Protein AF-X1JTD3-F1 (afdb_monomer_lite)

pLDDT: mean 80.97, std 22.3, range [36.44, 98.06]

Sequence (73 aa):
MPATITHLTDGEEFNEISPIFRMTKTLYIIDGHSHIYAAFYALRDLTSPSGEPTNATFGFLGMLLKLLRTKQP

Structure (mmCIF, N/CA/C/O backbone):
data_AF-X1JTD3-F1
#
_entry.id   AF-X1JTD3-F1
#
loop_
_atom_site.group_PDB
_atom_site.id
_atom_site.type_symbol
_atom_site.label_atom_id
_atom_site.label_alt_id
_atom_site.label_comp_id
_atom_site.label_asym_id
_atom_site.label_entity_id
_atom_site.label_seq_id
_atom_site.pdbx_PDB_ins_code
_atom_site.Cartn_x
_atom_site.Cartn_y
_atom_site.Cartn_z
_atom_site.occupancy
_atom_site.B_iso_or_equiv
_atom_site.auth_seq_id
_atom_site.auth_comp_id
_atom_site.auth_asym_id
_atom_site.auth_atom_id
_atom_site.pdbx_PDB_model_num
ATOM 1 N N . MET A 1 1 ? -22.600 26.446 25.645 1.00 36.44 1 MET A N 1
ATOM 2 C CA . MET A 1 1 ? -22.718 26.953 27.029 1.00 36.44 1 MET A CA 1
ATOM 3 C C . MET A 1 1 ? -22.158 25.888 27.957 1.00 36.44 1 MET A C 1
ATOM 5 O O . MET A 1 1 ? -22.569 24.747 27.778 1.00 36.44 1 MET A O 1
ATOM 9 N N . PRO A 1 2 ? -21.209 26.176 28.865 1.00 44.25 2 PRO A N 1
ATOM 10 C CA . PRO A 1 2 ? -20.827 25.199 29.877 1.00 44.25 2 PRO A CA 1
ATOM 11 C C . PRO A 1 2 ? -21.879 25.198 30.997 1.00 44.25 2 PRO A C 1
ATOM 13 O O . PRO A 1 2 ? -22.384 26.255 31.371 1.00 44.25 2 PRO A O 1
ATOM 16 N N . ALA A 1 3 ? -22.243 24.016 31.492 1.00 40.62 3 ALA A N 1
ATOM 17 C CA . ALA A 1 3 ? -23.159 23.875 32.617 1.00 40.62 3 ALA A CA 1
ATOM 18 C C . ALA A 1 3 ? -22.447 24.274 33.921 1.00 40.62 3 ALA A C 1
ATOM 20 O O . ALA A 1 3 ? -21.376 23.757 34.237 1.00 40.62 3 ALA A O 1
ATOM 21 N N . THR A 1 4 ? -23.034 25.213 34.659 1.00 38.03 4 THR A N 1
ATOM 22 C CA . THR A 1 4 ? -22.608 25.621 36.003 1.00 38.03 4 THR A CA 1
ATOM 23 C C . THR A 1 4 ? -23.024 24.554 37.015 1.00 38.03 4 THR A C 1
ATOM 25 O O . THR A 1 4 ? -24.202 24.216 37.088 1.00 38.03 4 THR A O 1
ATOM 28 N N . ILE A 1 5 ? -22.078 24.035 37.803 1.00 51.25 5 ILE A N 1
ATOM 29 C CA . ILE A 1 5 ? -22.360 23.125 38.921 1.00 51.25 5 ILE A CA 1
ATOM 30 C C . ILE A 1 5 ? -22.348 23.952 40.209 1.00 51.25 5 ILE A C 1
ATOM 32 O O . ILE A 1 5 ? -21.298 24.429 40.637 1.00 51.25 5 ILE A O 1
ATOM 36 N N . THR A 1 6 ? -23.523 24.148 40.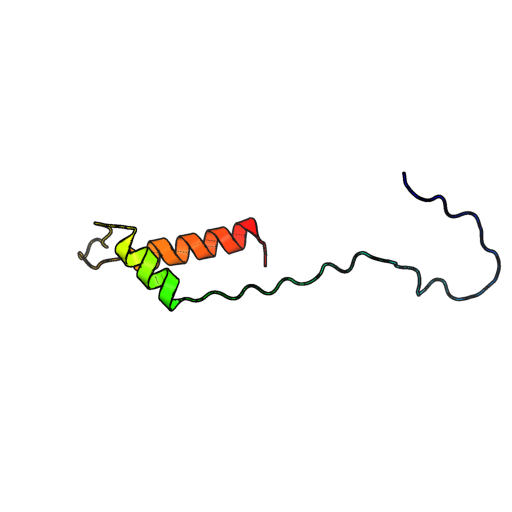805 1.00 38.22 6 THR A N 1
ATOM 37 C CA . THR A 1 6 ? -23.676 24.785 42.117 1.00 38.22 6 THR A CA 1
ATOM 38 C C . THR A 1 6 ? -23.624 23.712 43.202 1.00 38.22 6 THR A C 1
ATOM 40 O O . THR A 1 6 ? -24.376 22.747 43.142 1.00 38.22 6 THR A O 1
ATOM 43 N N . HIS A 1 7 ? -22.712 23.907 44.156 1.00 41.53 7 HIS A N 1
ATOM 44 C CA . HIS A 1 7 ? -22.674 23.392 45.532 1.00 41.53 7 HIS A CA 1
ATOM 45 C C . HIS A 1 7 ? -23.682 22.279 45.909 1.00 41.53 7 HIS A C 1
ATOM 47 O O . HIS A 1 7 ? -24.869 22.546 46.083 1.00 41.53 7 HIS A O 1
ATOM 53 N N . LEU A 1 8 ? -23.175 21.066 46.163 1.00 44.62 8 LEU A N 1
ATOM 54 C CA . LEU A 1 8 ? -23.852 20.032 46.952 1.00 44.62 8 LEU A CA 1
ATOM 55 C C . LEU A 1 8 ? -22.972 19.719 48.165 1.00 44.62 8 LEU A C 1
ATOM 57 O O . LEU A 1 8 ? -21.813 19.329 48.025 1.00 44.62 8 LEU A O 1
ATOM 61 N N . THR A 1 9 ? -23.505 20.015 49.345 1.00 50.69 9 THR A N 1
ATOM 62 C CA . THR A 1 9 ? -22.953 19.639 50.644 1.00 50.69 9 THR A CA 1
ATOM 63 C C . THR A 1 9 ? -23.209 18.160 50.917 1.00 50.69 9 THR A C 1
ATOM 65 O O . THR A 1 9 ? -24.179 17.592 50.424 1.00 50.69 9 THR A O 1
ATOM 68 N N . ASP A 1 10 ? -22.338 17.613 51.761 1.00 44.31 10 ASP A N 1
ATOM 69 C CA . ASP A 1 10 ? -22.416 16.327 52.456 1.00 44.31 10 ASP A CA 1
ATOM 70 C C . ASP A 1 10 ? -21.952 15.085 51.675 1.00 44.31 10 ASP A C 1
ATOM 72 O O . ASP A 1 10 ? -22.705 14.356 51.043 1.00 44.31 10 ASP A O 1
ATOM 76 N N . GLY A 1 11 ? -20.649 14.819 51.814 1.00 50.59 11 GLY A N 1
ATOM 77 C CA . GLY A 1 11 ? -20.197 13.596 52.489 1.00 50.59 11 GLY A CA 1
ATOM 78 C C . GLY A 1 11 ? -20.176 12.271 51.729 1.00 50.59 11 GLY A C 1
ATOM 79 O O . GLY A 1 11 ? -19.685 11.309 52.306 1.00 50.59 11 GLY A O 1
ATOM 80 N N . GLU A 1 12 ? -20.617 12.204 50.476 1.00 44.28 12 GLU A N 1
ATOM 81 C CA . GLU A 1 12 ? -20.564 10.973 49.670 1.00 44.28 12 GLU A CA 1
ATOM 82 C C . GLU A 1 12 ? -19.570 11.114 48.499 1.00 44.28 12 GLU A C 1
ATOM 84 O O . GLU A 1 12 ? -19.419 12.176 47.892 1.00 44.28 12 GLU A O 1
ATOM 89 N N . GLU A 1 13 ? -18.816 10.045 48.247 1.00 46.00 13 GLU A N 1
ATOM 90 C CA . GLU A 1 13 ? -17.535 9.998 47.532 1.00 46.00 13 GLU A CA 1
ATOM 91 C C . GLU A 1 13 ? -17.500 10.676 46.144 1.00 46.00 13 GLU A C 1
ATOM 93 O O . GLU A 1 13 ? -18.058 10.207 45.152 1.00 46.00 13 GLU A O 1
ATOM 98 N N . PHE A 1 14 ? -16.670 11.718 46.030 1.00 44.94 14 PHE A N 1
ATOM 99 C CA . PHE A 1 14 ? -16.275 12.390 44.782 1.00 44.94 14 PHE A CA 1
ATOM 100 C C . PHE A 1 14 ? -15.324 11.550 43.896 1.00 44.94 14 PHE A C 1
ATOM 102 O O . PHE A 1 14 ? -14.483 12.116 43.199 1.00 44.94 14 PHE A O 1
ATOM 109 N N . ASN A 1 15 ? -15.411 10.215 43.903 1.00 44.94 15 ASN A N 1
ATOM 110 C CA . ASN A 1 15 ? -14.537 9.372 43.072 1.00 44.94 15 ASN A CA 1
ATOM 111 C C . ASN A 1 15 ? -15.220 8.802 41.813 1.00 44.94 15 ASN A C 1
ATOM 113 O O . ASN A 1 15 ? -14.541 8.222 40.968 1.00 44.94 15 ASN A O 1
ATOM 117 N N . GLU A 1 16 ? -16.530 9.017 41.630 1.00 56.25 16 GLU A N 1
ATOM 11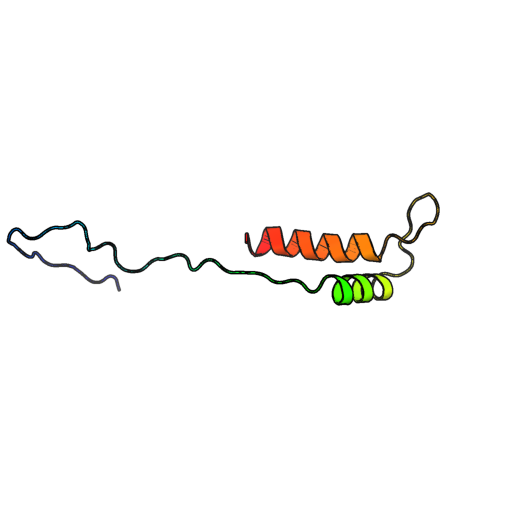8 C CA . GLU A 1 16 ? -17.267 8.540 40.442 1.00 56.25 16 GLU A CA 1
ATOM 119 C C . GLU A 1 16 ? -17.679 9.627 39.435 1.00 56.25 16 GLU A C 1
ATOM 121 O O . GLU A 1 16 ? -18.084 9.314 38.316 1.00 56.25 16 GLU A O 1
ATOM 126 N N . ILE A 1 17 ? -17.505 10.914 39.743 1.00 53.00 17 ILE A N 1
ATOM 127 C CA . ILE A 1 17 ? -17.894 12.013 38.838 1.00 53.00 17 ILE A CA 1
ATOM 128 C C . ILE A 1 17 ? -16.753 12.488 37.930 1.00 53.00 17 ILE A C 1
ATOM 130 O O . ILE A 1 17 ? -16.454 13.676 37.835 1.00 53.00 17 ILE A O 1
ATOM 134 N N . SER A 1 18 ? -16.193 11.557 37.151 1.00 53.47 18 SER A N 1
ATOM 135 C CA . SER A 1 18 ? -15.545 11.893 35.870 1.00 53.47 18 SER A CA 1
ATOM 136 C C . SER A 1 18 ? -16.443 11.471 34.701 1.00 53.47 18 SER A C 1
ATOM 138 O O . SER A 1 18 ? -16.275 10.400 34.112 1.00 53.47 18 SER A O 1
ATOM 140 N N . PRO A 1 19 ? -17.458 12.275 34.343 1.00 55.47 19 PRO A N 1
ATOM 141 C CA . PRO A 1 19 ? -18.354 11.886 33.286 1.00 55.47 19 PRO A CA 1
ATOM 142 C C . PRO A 1 19 ? -17.700 12.244 31.924 1.00 55.47 19 PRO A C 1
ATOM 144 O O . PRO A 1 19 ? -17.253 13.360 31.669 1.00 55.47 19 PRO A O 1
ATOM 147 N N . ILE A 1 20 ? -17.757 11.266 31.013 1.00 59.44 20 ILE A N 1
ATOM 148 C CA . ILE A 1 20 ? -18.095 11.415 29.579 1.00 59.44 20 ILE A CA 1
ATOM 149 C C . ILE A 1 20 ? -17.053 11.868 28.536 1.00 59.44 20 ILE A C 1
ATOM 151 O O . ILE A 1 20 ? -17.438 12.387 27.490 1.00 59.44 20 ILE A O 1
ATOM 155 N N . PHE A 1 21 ? -15.763 11.557 28.677 1.00 59.25 21 PHE A N 1
ATOM 156 C CA . PHE A 1 21 ? -14.912 11.437 27.474 1.00 59.25 21 PHE A CA 1
ATOM 157 C C . PHE A 1 21 ? -14.088 10.152 27.480 1.00 59.25 21 PHE A C 1
ATOM 159 O O . PHE A 1 21 ? -12.865 10.152 27.594 1.00 59.25 21 PHE A O 1
ATOM 166 N N . ARG A 1 22 ? -14.768 9.008 27.330 1.00 63.28 22 ARG A N 1
ATOM 167 C CA . ARG A 1 22 ? -14.080 7.807 26.849 1.00 63.28 22 ARG A CA 1
ATOM 168 C C . ARG A 1 22 ? -13.735 8.047 25.385 1.00 63.28 22 ARG A C 1
ATOM 170 O O . ARG A 1 22 ? -14.627 8.034 24.543 1.00 63.28 22 ARG A O 1
ATOM 177 N N . MET A 1 23 ? -12.451 8.218 25.078 1.00 69.25 23 MET A N 1
ATOM 178 C CA . MET A 1 23 ? -11.986 8.045 23.704 1.00 69.25 23 MET A CA 1
ATOM 179 C C . MET A 1 23 ? -12.339 6.625 23.266 1.00 69.25 23 MET A C 1
ATOM 181 O O . MET A 1 23 ? -11.753 5.647 23.739 1.00 69.25 23 MET A O 1
ATOM 185 N N . THR A 1 24 ? -13.345 6.500 22.406 1.00 79.44 24 THR A N 1
ATOM 186 C CA . THR A 1 24 ? -13.715 5.223 21.807 1.00 79.44 24 THR A CA 1
ATOM 187 C C . THR A 1 24 ? -12.543 4.755 20.954 1.00 79.44 24 THR A C 1
ATOM 189 O O . THR A 1 24 ? -12.194 5.404 19.965 1.00 79.44 24 THR A O 1
ATOM 192 N N . LYS A 1 25 ? -11.911 3.641 21.339 1.00 86.19 25 LYS A N 1
ATOM 193 C CA . LYS A 1 25 ? -10.877 3.013 20.511 1.00 86.19 25 LYS A CA 1
ATOM 194 C C . LYS A 1 25 ? -11.507 2.616 19.179 1.00 86.19 25 LYS A C 1
ATOM 196 O O . LYS A 1 25 ? -12.543 1.955 19.164 1.00 86.19 25 LYS A O 1
ATOM 201 N N . THR A 1 26 ? -10.895 3.043 18.081 1.00 91.56 26 THR A N 1
ATOM 202 C CA . THR A 1 26 ? -11.381 2.746 16.731 1.00 91.56 26 THR A CA 1
ATOM 203 C C . THR A 1 26 ? -10.569 1.592 16.161 1.00 91.56 26 THR A C 1
ATOM 205 O O . THR A 1 26 ? -9.351 1.688 16.065 1.00 91.56 26 THR A O 1
ATOM 208 N N . LEU A 1 27 ? -11.235 0.498 15.793 1.00 94.12 27 LEU A N 1
ATOM 209 C CA . LEU A 1 27 ? -10.606 -0.635 15.117 1.00 94.12 27 LEU A CA 1
ATOM 210 C C . LEU A 1 27 ? -10.653 -0.416 13.604 1.00 94.12 27 LEU A C 1
ATOM 212 O O . LEU A 1 27 ? -11.730 -0.252 13.034 1.00 94.12 27 LEU A O 1
ATOM 216 N N . TYR A 1 28 ? -9.491 -0.463 12.958 1.00 95.25 28 TYR A N 1
ATOM 217 C CA . TYR A 1 28 ? -9.372 -0.411 11.504 1.00 95.25 28 TYR A CA 1
ATOM 218 C C . TYR A 1 28 ? -9.048 -1.806 10.972 1.00 95.25 28 TYR A C 1
ATOM 220 O O . TYR A 1 28 ? -8.077 -2.426 11.401 1.00 95.25 28 TYR A O 1
ATOM 228 N N . ILE A 1 29 ? -9.858 -2.291 10.032 1.00 96.25 29 ILE A N 1
ATOM 229 C CA . ILE A 1 29 ? -9.652 -3.568 9.342 1.00 96.25 29 ILE A CA 1
ATOM 230 C C . ILE A 1 29 ? -9.372 -3.256 7.877 1.00 96.25 29 ILE A C 1
ATOM 232 O O . ILE A 1 29 ? -10.101 -2.484 7.256 1.00 96.25 29 ILE A O 1
ATOM 236 N N . ILE A 1 30 ? -8.302 -3.838 7.342 1.00 95.81 30 ILE A N 1
ATOM 237 C CA . ILE A 1 30 ? -7.851 -3.617 5.967 1.00 95.81 30 ILE A CA 1
ATOM 238 C C . ILE A 1 30 ? -7.906 -4.950 5.227 1.00 95.81 30 ILE A C 1
ATOM 240 O O . ILE A 1 30 ? -7.315 -5.931 5.676 1.00 95.81 30 ILE A O 1
ATOM 244 N N . ASP A 1 31 ? -8.571 -4.972 4.074 1.00 96.81 31 ASP A N 1
ATOM 245 C CA . ASP A 1 31 ? -8.454 -6.076 3.123 1.00 96.81 31 ASP A CA 1
ATOM 246 C C . ASP A 1 31 ? -7.200 -5.868 2.264 1.00 96.81 31 ASP A C 1
ATOM 248 O O . ASP A 1 31 ? -7.180 -5.090 1.307 1.00 96.81 31 ASP A O 1
ATOM 252 N N . GLY A 1 32 ? -6.119 -6.547 2.647 1.00 96.81 32 GLY A N 1
ATOM 253 C CA . GLY A 1 32 ? -4.833 -6.420 1.969 1.00 96.81 32 GLY A CA 1
ATOM 254 C C . GLY A 1 32 ? -4.873 -6.892 0.517 1.00 96.81 32 GLY A C 1
ATOM 255 O O . GLY A 1 32 ? -4.273 -6.254 -0.343 1.00 96.81 32 GLY A O 1
ATOM 256 N N . HIS A 1 33 ? -5.600 -7.969 0.215 1.00 97.19 33 HIS A N 1
ATOM 257 C CA . HIS A 1 33 ? -5.569 -8.569 -1.117 1.00 97.19 33 HIS A CA 1
ATOM 258 C C . HIS A 1 33 ? -6.213 -7.652 -2.160 1.00 97.19 33 HIS A C 1
ATOM 260 O O . HIS A 1 33 ? -5.598 -7.358 -3.189 1.00 97.19 33 HIS A O 1
ATOM 266 N N . SER A 1 34 ? -7.420 -7.144 -1.887 1.00 97.62 34 SER A N 1
ATOM 267 C CA . SER A 1 34 ? -8.101 -6.250 -2.830 1.00 97.62 34 SER A CA 1
ATOM 268 C C . SER A 1 34 ? -7.341 -4.937 -3.040 1.00 97.62 34 SER A C 1
ATOM 270 O O . SER A 1 34 ? -7.278 -4.439 -4.164 1.00 97.62 34 SER A O 1
ATOM 272 N N . HIS A 1 35 ? -6.703 -4.392 -1.999 1.00 97.62 35 HIS A N 1
ATOM 273 C CA . HIS A 1 35 ? -5.911 -3.164 -2.107 1.00 97.62 35 HIS A CA 1
ATOM 274 C C . HIS A 1 35 ? -4.568 -3.356 -2.817 1.00 97.62 35 HIS A C 1
ATOM 276 O O . HIS A 1 35 ? -4.177 -2.484 -3.592 1.00 97.62 35 HIS A O 1
ATOM 282 N N . ILE A 1 36 ? -3.885 -4.486 -2.615 1.00 97.75 36 ILE A N 1
ATOM 283 C CA . ILE A 1 36 ? -2.671 -4.838 -3.368 1.00 97.75 36 ILE A CA 1
ATOM 284 C C . ILE A 1 36 ? -3.008 -5.003 -4.854 1.00 97.75 36 ILE A C 1
ATOM 286 O O . ILE A 1 36 ? -2.326 -4.425 -5.701 1.00 97.75 36 ILE A O 1
ATOM 290 N N . TYR A 1 37 ? -4.092 -5.721 -5.172 1.00 97.31 37 TYR A N 1
ATOM 291 C CA . TYR A 1 37 ? -4.561 -5.892 -6.548 1.00 97.31 37 TYR A CA 1
ATOM 292 C C . TYR A 1 37 ? -4.887 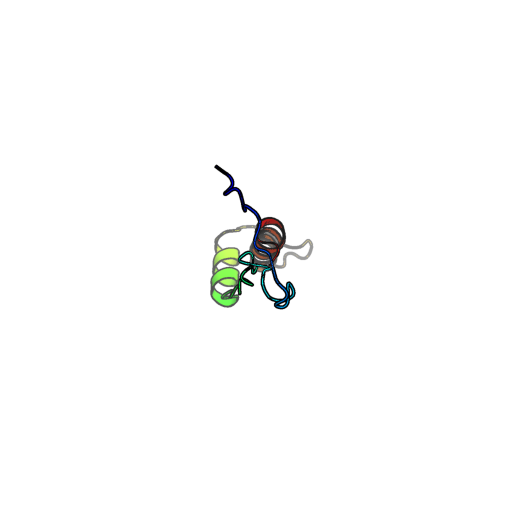-4.538 -7.193 1.00 97.31 37 TYR A C 1
ATOM 294 O O . TYR A 1 37 ? -4.378 -4.217 -8.264 1.00 97.31 37 TYR A O 1
ATOM 302 N N . ALA A 1 38 ? -5.667 -3.692 -6.516 1.00 97.06 38 ALA A N 1
ATOM 303 C CA . ALA A 1 38 ? -5.993 -2.359 -7.016 1.00 97.06 38 ALA A CA 1
ATOM 304 C C . ALA A 1 38 ? -4.739 -1.491 -7.228 1.00 97.06 38 ALA A C 1
ATOM 306 O O . ALA A 1 38 ? -4.618 -0.843 -8.266 1.00 97.06 38 ALA A O 1
ATOM 307 N N . ALA A 1 39 ? -3.786 -1.505 -6.289 1.00 97.44 39 ALA A N 1
ATOM 308 C CA . ALA A 1 39 ? -2.533 -0.757 -6.402 1.00 97.44 39 ALA A CA 1
ATOM 309 C C . ALA A 1 39 ? -1.690 -1.208 -7.605 1.00 97.44 39 ALA A C 1
ATOM 311 O O . ALA A 1 39 ? -1.139 -0.363 -8.312 1.00 97.44 39 ALA A O 1
ATOM 312 N N . PHE A 1 40 ? -1.639 -2.518 -7.873 1.00 97.00 40 PHE A N 1
ATOM 313 C CA . PHE A 1 40 ? -0.933 -3.073 -9.027 1.00 97.00 40 PHE A CA 1
ATOM 314 C C . PHE A 1 40 ? -1.493 -2.539 -10.356 1.00 97.00 40 PHE A C 1
ATOM 316 O O . PHE A 1 40 ? -0.737 -2.126 -11.229 1.00 97.00 40 PHE A O 1
ATOM 323 N N . TYR A 1 41 ? -2.816 -2.481 -10.522 1.00 96.12 41 TYR A N 1
ATOM 324 C CA . TYR A 1 41 ? -3.406 -2.012 -11.786 1.00 96.12 41 TYR A CA 1
ATOM 325 C C . TYR A 1 41 ? -3.543 -0.486 -11.893 1.00 96.12 41 TYR A C 1
ATOM 327 O O . TYR A 1 41 ? -3.625 0.038 -13.007 1.00 96.12 41 TYR A O 1
ATOM 335 N N . ALA A 1 42 ? -3.566 0.232 -10.766 1.00 96.38 42 ALA A N 1
ATOM 336 C CA . ALA A 1 42 ? -3.695 1.689 -10.740 1.00 96.38 42 ALA A CA 1
ATOM 337 C C . ALA A 1 42 ? -2.384 2.418 -11.073 1.00 96.38 42 ALA A C 1
ATOM 339 O O . ALA A 1 42 ? -2.415 3.474 -11.703 1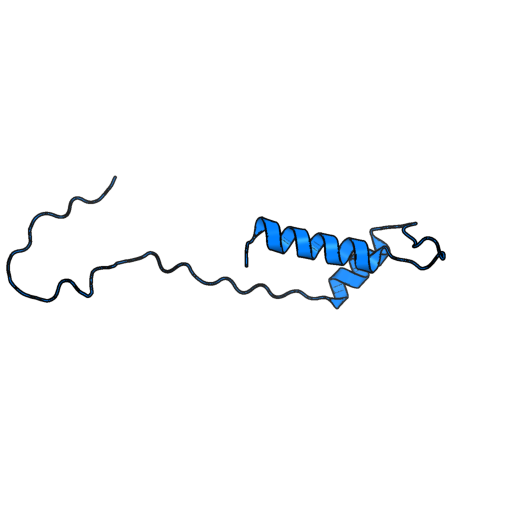.00 96.38 42 ALA A O 1
ATOM 340 N N . LEU A 1 43 ? -1.237 1.872 -10.656 1.00 93.12 43 LEU A N 1
ATOM 341 C CA . LEU A 1 43 ? 0.080 2.465 -10.888 1.00 93.12 43 LEU A CA 1
ATOM 342 C C . LEU A 1 43 ? 0.817 1.666 -11.969 1.00 93.12 43 LEU A C 1
ATOM 344 O O . LEU A 1 43 ? 1.259 0.542 -11.733 1.00 93.12 43 LEU A O 1
ATOM 348 N N . ARG A 1 44 ? 0.929 2.242 -13.168 1.00 90.75 44 ARG A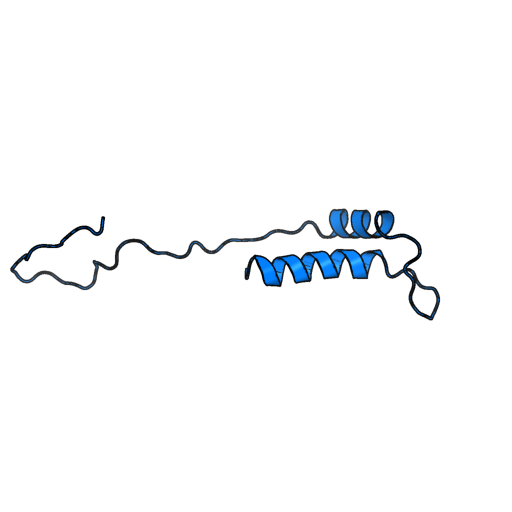 N 1
ATOM 349 C CA . ARG A 1 44 ? 1.646 1.642 -14.304 1.00 90.75 44 ARG A CA 1
ATOM 350 C C . ARG A 1 44 ? 3.102 2.099 -14.332 1.00 90.75 44 ARG A C 1
ATOM 352 O O . ARG A 1 44 ? 3.424 3.154 -13.794 1.00 90.75 44 ARG A O 1
ATOM 359 N N . ASP A 1 45 ? 3.955 1.283 -14.947 1.00 92.12 45 ASP A N 1
ATOM 360 C CA . ASP A 1 45 ? 5.361 1.592 -15.246 1.00 92.12 45 ASP A CA 1
ATOM 361 C C . ASP A 1 45 ? 6.242 1.926 -14.026 1.00 92.12 45 ASP A C 1
ATOM 363 O O . ASP A 1 45 ? 7.288 2.559 -14.158 1.00 92.12 45 ASP A O 1
ATOM 367 N N . LEU A 1 46 ? 5.849 1.474 -12.826 1.00 96.88 46 LEU A N 1
ATOM 368 C CA . LEU A 1 46 ? 6.676 1.582 -11.626 1.00 96.88 46 LEU A CA 1
ATOM 369 C C . LEU A 1 46 ? 7.435 0.278 -11.378 1.00 96.88 46 LEU A C 1
ATOM 371 O O . LEU A 1 46 ? 6.853 -0.732 -10.966 1.00 96.88 46 LEU A O 1
ATOM 375 N N . THR A 1 47 ? 8.743 0.329 -11.600 1.00 96.88 47 THR A N 1
ATOM 376 C CA . THR A 1 47 ? 9.658 -0.796 -11.413 1.00 96.88 47 THR A CA 1
ATOM 377 C C . THR A 1 47 ? 10.849 -0.408 -10.544 1.00 96.88 47 THR A C 1
ATOM 379 O O . THR A 1 47 ? 11.214 0.763 -10.426 1.00 96.88 47 THR A O 1
ATOM 382 N N . SER A 1 48 ? 11.484 -1.402 -9.930 1.00 96.69 48 SER A N 1
ATOM 383 C CA . SER A 1 48 ? 12.799 -1.254 -9.312 1.00 96.69 48 SER A CA 1
ATOM 384 C C . SER A 1 48 ? 13.889 -1.027 -10.379 1.00 96.69 48 SER A C 1
ATOM 386 O O . SER A 1 48 ? 13.649 -1.245 -11.572 1.00 96.69 48 SER A O 1
ATOM 388 N N . PRO A 1 49 ? 15.124 -0.666 -9.980 1.00 97.62 49 PRO A N 1
ATOM 389 C CA . PRO A 1 49 ? 16.261 -0.611 -10.902 1.00 97.62 49 PRO A CA 1
ATOM 390 C C . PRO A 1 49 ? 16.591 -1.948 -11.586 1.00 97.62 49 PRO A C 1
ATOM 392 O O . PRO A 1 49 ? 17.194 -1.944 -12.653 1.00 97.62 49 PRO A O 1
ATOM 395 N N . SER A 1 50 ? 16.199 -3.087 -10.999 1.00 97.56 50 SER A N 1
ATOM 396 C CA . SER A 1 50 ? 16.337 -4.410 -11.625 1.00 97.56 50 SER A CA 1
ATOM 397 C C . SER A 1 50 ? 15.195 -4.748 -12.594 1.00 97.56 50 SER A C 1
ATOM 399 O O . SER A 1 50 ? 15.211 -5.820 -13.192 1.00 97.56 50 SER A O 1
ATOM 401 N N . GLY A 1 51 ? 14.212 -3.855 -12.761 1.00 96.62 51 GLY A N 1
ATOM 402 C CA . GLY A 1 51 ? 13.057 -4.041 -13.643 1.00 96.62 51 GLY A CA 1
ATOM 403 C C . GLY A 1 51 ? 11.882 -4.792 -13.009 1.00 96.62 51 GLY A C 1
ATOM 404 O O . GLY A 1 51 ? 10.873 -5.011 -13.674 1.00 96.62 51 GLY A O 1
ATOM 405 N N . GLU A 1 52 ? 11.972 -5.168 -11.732 1.00 97.19 52 GLU A N 1
ATOM 406 C CA . GLU A 1 52 ? 10.875 -5.840 -11.030 1.00 97.19 52 GLU A CA 1
ATOM 407 C C . GLU A 1 52 ? 9.724 -4.853 -10.754 1.00 97.19 52 GLU A C 1
ATOM 409 O O . GLU A 1 52 ? 9.989 -3.750 -10.269 1.00 97.19 52 GLU A O 1
ATOM 414 N N . PRO A 1 53 ? 8.452 -5.201 -11.027 1.00 96.75 53 PRO A N 1
ATOM 415 C CA . PRO A 1 53 ? 7.313 -4.344 -10.701 1.00 96.75 53 PRO A CA 1
ATOM 416 C C . PRO A 1 53 ? 7.205 -4.050 -9.200 1.00 96.75 53 PRO A C 1
ATOM 418 O O . PRO A 1 53 ? 7.167 -4.958 -8.373 1.00 96.75 53 PRO A O 1
ATOM 421 N N . THR A 1 54 ? 7.105 -2.770 -8.840 1.00 97.81 54 THR A N 1
ATOM 422 C CA . THR A 1 54 ? 7.000 -2.307 -7.439 1.00 97.81 54 THR A CA 1
ATOM 423 C C . THR A 1 54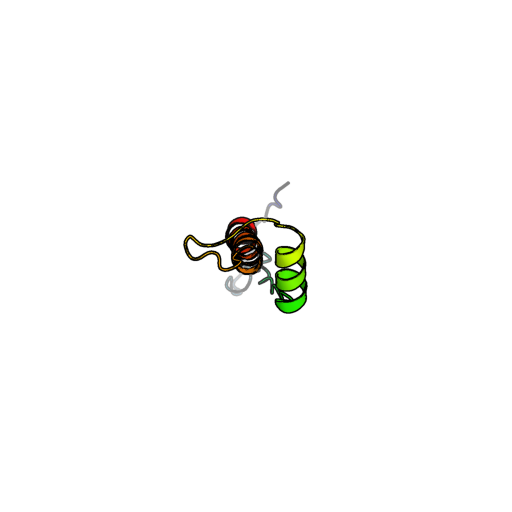 ? 5.766 -1.439 -7.182 1.00 97.81 54 THR A C 1
ATOM 425 O O . THR A 1 54 ? 5.526 -0.989 -6.064 1.00 97.81 54 THR A O 1
ATOM 428 N N . ASN A 1 55 ? 4.935 -1.235 -8.201 1.00 97.69 55 ASN A N 1
ATOM 429 C CA . ASN A 1 55 ? 3.641 -0.554 -8.140 1.00 97.69 55 ASN A CA 1
ATOM 430 C C . ASN A 1 55 ? 2.723 -1.031 -7.004 1.00 97.69 55 ASN A C 1
ATOM 432 O O . ASN A 1 55 ? 2.191 -0.204 -6.260 1.00 97.69 55 ASN A O 1
ATOM 436 N N . ALA A 1 56 ? 2.549 -2.345 -6.843 1.00 97.50 56 ALA A N 1
ATOM 437 C CA . ALA A 1 56 ? 1.650 -2.899 -5.833 1.00 97.50 56 ALA A CA 1
ATOM 438 C C . ALA A 1 56 ? 2.097 -2.546 -4.409 1.00 97.50 56 ALA A C 1
ATOM 440 O O . ALA A 1 56 ? 1.306 -2.045 -3.607 1.00 97.50 56 ALA A O 1
ATOM 441 N N . THR A 1 57 ? 3.378 -2.765 -4.105 1.00 97.25 57 THR A N 1
ATOM 442 C CA . THR A 1 57 ? 3.951 -2.488 -2.784 1.00 97.25 57 THR A CA 1
ATOM 443 C C . THR A 1 57 ? 4.006 -0.989 -2.512 1.00 97.25 57 THR A C 1
ATOM 445 O O . THR A 1 57 ? 3.630 -0.563 -1.422 1.00 97.25 57 THR A O 1
ATOM 448 N N . PHE A 1 58 ? 4.375 -0.174 -3.504 1.00 97.69 58 PHE A N 1
ATOM 449 C CA . PHE A 1 58 ? 4.397 1.282 -3.379 1.00 97.69 58 PHE A CA 1
ATOM 450 C C . PHE A 1 58 ? 3.005 1.862 -3.088 1.00 97.69 58 PHE A C 1
ATOM 452 O O . PHE A 1 58 ? 2.834 2.622 -2.132 1.00 97.69 58 PHE A O 1
ATOM 459 N N . GLY A 1 59 ? 1.992 1.479 -3.874 1.00 97.06 59 GLY A N 1
ATOM 460 C CA . GLY A 1 59 ? 0.628 1.983 -3.713 1.00 97.06 59 GLY A CA 1
ATOM 461 C C . GLY A 1 59 ? -0.026 1.519 -2.411 1.00 97.06 59 GLY A C 1
ATOM 462 O O . GLY A 1 59 ? -0.591 2.335 -1.677 1.00 97.06 59 GLY A O 1
ATOM 463 N N . PHE A 1 60 ? 0.097 0.230 -2.081 1.00 97.94 60 PHE A N 1
ATOM 464 C CA . PHE A 1 60 ? -0.460 -0.329 -0.849 1.00 97.94 60 PHE A CA 1
ATOM 465 C C . PHE A 1 60 ? 0.183 0.286 0.401 1.00 97.94 60 PHE A C 1
ATOM 467 O O . PHE A 1 60 ? -0.517 0.744 1.307 1.00 97.94 60 PHE A O 1
ATOM 474 N N . LEU A 1 61 ? 1.516 0.369 0.439 1.00 98.00 61 LEU A N 1
ATOM 475 C CA . LEU A 1 61 ? 2.220 0.927 1.590 1.00 98.00 61 LEU A CA 1
ATOM 476 C C . LEU A 1 61 ? 1.953 2.431 1.736 1.00 98.00 61 LEU A C 1
ATOM 478 O O . LEU A 1 61 ? 1.761 2.915 2.849 1.00 98.00 61 LEU A O 1
ATOM 482 N N . GLY A 1 62 ? 1.860 3.170 0.625 1.00 97.56 62 GLY A N 1
ATOM 483 C CA . GLY A 1 62 ? 1.461 4.578 0.634 1.00 97.56 62 GLY A CA 1
ATOM 484 C C . GLY A 1 62 ? 0.072 4.797 1.242 1.00 97.56 62 GLY A C 1
ATOM 485 O O . GLY A 1 62 ? -0.114 5.709 2.053 1.00 97.56 62 GLY A O 1
ATOM 486 N N . MET A 1 63 ? -0.892 3.928 0.917 1.00 97.06 63 MET A N 1
ATOM 487 C CA . MET A 1 63 ? -2.225 3.941 1.525 1.00 97.06 63 MET A CA 1
ATOM 488 C C . MET A 1 63 ? -2.159 3.690 3.037 1.00 97.06 63 MET A C 1
ATOM 490 O O . MET A 1 63 ? -2.761 4.442 3.808 1.00 97.06 63 MET A O 1
ATOM 494 N N . LEU A 1 64 ? -1.390 2.686 3.470 1.00 97.50 64 LEU A N 1
ATOM 495 C CA . LEU A 1 64 ? -1.230 2.355 4.885 1.00 97.50 64 LEU A CA 1
ATOM 496 C C . LEU A 1 64 ? -0.578 3.503 5.670 1.00 97.50 64 LEU A C 1
ATOM 498 O O . LEU A 1 64 ? -1.090 3.915 6.708 1.00 97.50 64 LEU A O 1
ATOM 502 N N . LEU A 1 65 ? 0.506 4.083 5.150 1.00 98.06 65 LEU A N 1
ATOM 503 C CA . LEU A 1 65 ? 1.184 5.223 5.775 1.00 98.06 65 LEU A CA 1
ATOM 504 C C . LEU A 1 65 ? 0.264 6.444 5.882 1.00 98.06 65 LEU A C 1
ATOM 506 O O . LEU A 1 65 ? 0.286 7.152 6.890 1.00 98.06 65 LEU A O 1
ATOM 510 N N . LYS A 1 66 ? -0.572 6.688 4.865 1.00 97.19 66 LYS A N 1
ATOM 511 C CA . LYS A 1 66 ? -1.592 7.740 4.915 1.00 97.19 66 LYS A CA 1
ATOM 512 C C . LYS A 1 66 ? -2.621 7.464 6.010 1.00 97.19 66 LYS A C 1
ATOM 514 O O . LYS A 1 66 ? -2.960 8.389 6.748 1.00 97.19 66 LYS A O 1
ATOM 519 N N . LEU A 1 67 ? -3.096 6.225 6.146 1.00 96.81 67 LEU A N 1
ATOM 520 C CA . LEU A 1 67 ? -4.022 5.838 7.211 1.00 96.81 67 LEU A CA 1
ATOM 521 C C . LEU A 1 67 ? -3.400 6.086 8.589 1.00 96.81 67 LEU A C 1
ATOM 523 O O . LEU A 1 67 ? -3.998 6.795 9.391 1.00 96.81 67 LEU A O 1
ATOM 527 N N . LEU A 1 68 ? -2.176 5.609 8.829 1.00 96.94 68 LEU A N 1
ATOM 528 C CA . LEU A 1 68 ? -1.478 5.791 10.108 1.00 96.94 68 LEU A CA 1
ATOM 529 C C . LEU A 1 68 ? -1.322 7.274 10.478 1.00 96.94 68 LEU A C 1
ATOM 531 O O . LEU A 1 68 ? -1.623 7.668 11.600 1.00 96.94 68 LEU A O 1
ATOM 535 N N . ARG A 1 69 ? -0.922 8.119 9.519 1.00 97.12 69 ARG A N 1
ATOM 536 C CA . ARG A 1 69 ? -0.736 9.564 9.742 1.00 97.12 69 ARG A CA 1
ATOM 537 C C . ARG A 1 69 ? -2.045 10.314 9.987 1.00 97.12 69 ARG A C 1
ATOM 539 O O . ARG A 1 69 ? -2.065 11.265 10.758 1.00 97.12 69 ARG A O 1
ATOM 546 N N . THR A 1 70 ? -3.118 9.934 9.295 1.00 96.19 70 THR A N 1
ATOM 547 C CA . THR A 1 70 ? -4.390 10.681 9.330 1.00 96.19 70 THR A CA 1
ATOM 548 C C . THR A 1 70 ? -5.334 10.209 10.422 1.00 96.19 70 THR A C 1
ATOM 550 O O . THR A 1 70 ? -6.108 11.008 10.942 1.00 96.19 70 THR A O 1
ATOM 553 N N . LYS A 1 71 ? -5.301 8.916 10.745 1.00 94.12 71 LYS A N 1
ATOM 554 C CA . LYS A 1 71 ? -6.220 8.293 11.695 1.00 94.12 71 LYS A CA 1
ATOM 555 C C . LYS A 1 71 ? -5.605 8.051 13.061 1.00 94.12 71 LYS A C 1
ATOM 557 O O . LYS A 1 71 ? -6.381 7.940 13.999 1.00 94.12 71 LYS A O 1
ATOM 562 N N . GLN A 1 72 ? -4.269 8.014 13.154 1.00 89.38 72 GLN A N 1
ATOM 563 C CA . GLN A 1 72 ? -3.534 7.711 14.388 1.00 89.38 72 GLN A CA 1
ATOM 564 C C . GLN A 1 72 ? -4.200 6.554 15.158 1.00 89.38 72 GLN A C 1
ATOM 566 O O . GLN A 1 72 ? -4.659 6.760 16.283 1.00 89.38 72 GLN A O 1
ATOM 571 N N . PRO A 1 73 ? -4.377 5.398 14.483 1.00 86.12 73 PRO A N 1
ATOM 572 C CA . PRO A 1 73 ? -5.110 4.264 15.031 1.00 86.12 73 PRO A CA 1
ATOM 573 C C . PRO A 1 73 ? -4.434 3.660 16.266 1.00 86.12 73 PRO A C 1
ATOM 575 O O . PRO A 1 73 ? -3.193 3.784 16.388 1.00 86.12 73 PRO A O 1
#

Radius of gyration: 24.91 Å; chains: 1; bounding box: 40×36×68 Å

Organism: NCBI:txid412755

InterPro domains:
  IPR020046 5'-3' exonuclease, alpha-helical arch, N-terminal [PF02739] (26-73)
  IPR029060 PIN-like domain superfamily [SSF88723] (18-70)

Secondary structure (DSSP, 8-state):
-PPP-----S-S-TTS---S----PPP----HHHHHHHHHHHS-S-B-TTS-B-HHHHHHHHHHHHHHHHH--

Foldseek 3Di:
DDDDDDDDDDDDDPPPPPDDDDPPDDDDDDDLPVQLVCQQVVDPPDADPVRHHCSSVVRSVVVVVCCCVPVVD